Protein AF-A0A1B6EWD4-F1 (afdb_monomer)

Foldseek 3Di:
DLVLLLQLQLVLQLVLVLVCLCVCVLHPNDRDPLLSNLLSLLSSLLQVLPSPQADSVLSSVLSNVSNVQLSVVLVVCVVVVHDDPRSCCSSNVSSNVSSVVSCQCGGCCHPVNVPDPVVVVVVD

InterPro domains:
  IPR024041 Ammonium transporter AmtB-like domain [PF00909] (3-112)
  IPR029020 Ammonium/urea transporter [G3DSA:1.10.3430.10] (1-124)

Sequence (124 aa):
RSITNSIMAGSGAAVVVLTLSKMGLLGPSTWAFSTTLNATLAGIVSVCAGVDVFSTLGAIISGACACLVYLLFRFLVIYAKVDDPLDAVAVHLGGGLWGLISYPLFARGGIVYGVNGQSIGQLW

Structure (mmCIF, N/CA/C/O backbone):
data_AF-A0A1B6EWD4-F1
#
_entry.id   AF-A0A1B6EWD4-F1
#
loop_
_atom_site.group_PDB
_atom_site.id
_atom_site.type_symbol
_atom_site.label_atom_id
_atom_site.label_alt_id
_atom_site.label_comp_id
_atom_site.label_asym_id
_atom_site.label_entity_id
_atom_site.label_seq_id
_atom_site.pdbx_PDB_ins_code
_atom_site.Cartn_x
_atom_site.Cartn_y
_atom_site.Cartn_z
_atom_site.occupancy
_atom_site.B_iso_or_equiv
_atom_site.auth_seq_id
_atom_site.auth_comp_id
_atom_site.auth_asym_id
_atom_site.auth_atom_id
_atom_site.pdbx_PDB_model_num
ATOM 1 N N . ARG A 1 1 ? 17.752 -2.508 -6.440 1.00 76.69 1 ARG A N 1
ATOM 2 C CA . ARG A 1 1 ? 16.661 -1.729 -7.082 1.00 76.69 1 ARG A CA 1
ATOM 3 C C . ARG A 1 1 ? 15.304 -2.133 -6.533 1.00 76.69 1 ARG A C 1
ATOM 5 O O . ARG A 1 1 ? 14.620 -1.262 -6.020 1.00 76.69 1 ARG A O 1
ATOM 12 N N . SER A 1 2 ? 14.979 -3.425 -6.516 1.00 88.00 2 SER A N 1
ATOM 13 C CA . SER A 1 2 ? 13.709 -3.923 -5.975 1.00 88.00 2 SER A CA 1
ATOM 14 C C . SER A 1 2 ? 13.445 -3.496 -4.523 1.00 88.00 2 SER A C 1
ATOM 16 O O . SER A 1 2 ? 12.394 -2.942 -4.237 1.00 88.00 2 SER A O 1
ATOM 18 N N . ILE A 1 3 ? 14.443 -3.621 -3.635 1.00 93.38 3 ILE A N 1
ATOM 19 C CA . ILE A 1 3 ? 14.331 -3.184 -2.228 1.00 93.38 3 ILE A CA 1
ATOM 20 C C . ILE A 1 3 ? 13.979 -1.690 -2.126 1.00 93.38 3 ILE A C 1
ATOM 22 O O . ILE A 1 3 ? 13.070 -1.309 -1.396 1.00 93.38 3 ILE A O 1
ATOM 26 N N . THR A 1 4 ? 14.670 -0.838 -2.890 1.00 92.44 4 THR A N 1
ATOM 27 C CA . THR A 1 4 ? 14.414 0.608 -2.909 1.00 92.44 4 THR A CA 1
ATOM 28 C C . THR A 1 4 ? 12.993 0.907 -3.378 1.00 92.44 4 THR A C 1
ATOM 30 O O . THR A 1 4 ? 12.303 1.685 -2.735 1.00 92.44 4 THR A O 1
ATOM 33 N N . ASN A 1 5 ? 12.524 0.256 -4.445 1.00 93.81 5 ASN A N 1
ATOM 34 C CA . ASN A 1 5 ? 11.168 0.454 -4.958 1.00 93.81 5 ASN A CA 1
ATOM 35 C C . ASN A 1 5 ? 10.095 0.047 -3.935 1.00 93.81 5 ASN A C 1
ATOM 37 O O . ASN A 1 5 ? 9.145 0.799 -3.738 1.00 93.81 5 ASN A O 1
ATOM 41 N N . SER A 1 6 ? 10.270 -1.075 -3.229 1.00 95.44 6 SER A N 1
ATOM 42 C CA . SER A 1 6 ? 9.354 -1.491 -2.156 1.00 95.44 6 SER A CA 1
ATOM 43 C C . SER A 1 6 ? 9.286 -0.469 -1.021 1.00 95.44 6 SER A C 1
ATOM 45 O O . SER A 1 6 ? 8.195 -0.092 -0.596 1.00 95.44 6 SER A O 1
ATOM 47 N N . ILE A 1 7 ? 10.442 0.020 -0.558 1.00 96.31 7 ILE A N 1
ATOM 48 C CA . ILE A 1 7 ? 10.509 1.016 0.521 1.00 96.31 7 ILE A CA 1
ATOM 49 C C . ILE A 1 7 ? 9.854 2.330 0.082 1.00 96.31 7 ILE A C 1
ATOM 51 O O . ILE A 1 7 ? 9.068 2.913 0.831 1.00 96.31 7 ILE A O 1
ATOM 55 N N . MET A 1 8 ? 10.136 2.789 -1.139 1.00 95.81 8 MET A N 1
ATOM 56 C CA . MET A 1 8 ? 9.571 4.029 -1.671 1.00 95.81 8 MET A CA 1
ATOM 57 C C . MET A 1 8 ? 8.052 3.933 -1.875 1.00 95.81 8 MET A C 1
ATOM 59 O O . MET A 1 8 ? 7.342 4.893 -1.577 1.00 95.81 8 MET A O 1
ATOM 63 N N . ALA A 1 9 ? 7.537 2.778 -2.307 1.00 95.88 9 ALA A N 1
ATOM 64 C CA . ALA A 1 9 ? 6.100 2.540 -2.442 1.00 95.88 9 ALA A CA 1
ATOM 65 C C . ALA A 1 9 ? 5.378 2.556 -1.087 1.00 95.88 9 ALA A C 1
ATOM 67 O O . ALA A 1 9 ? 4.381 3.264 -0.927 1.00 95.88 9 ALA A O 1
ATOM 68 N N . GLY A 1 10 ? 5.912 1.839 -0.092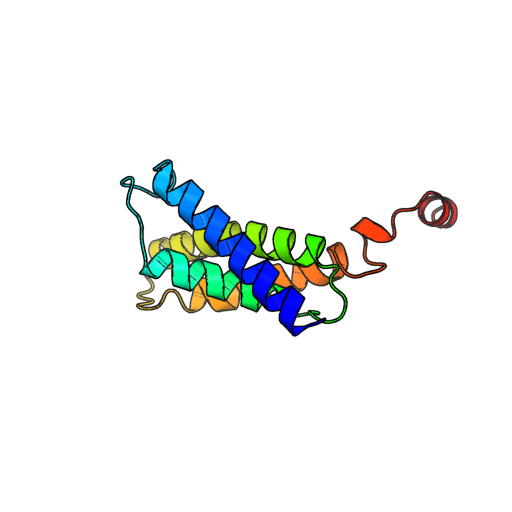 1.00 96.44 10 GLY A N 1
ATOM 69 C CA . GLY A 1 10 ? 5.376 1.869 1.271 1.00 96.44 10 GLY A CA 1
ATOM 70 C C . GLY A 1 10 ? 5.397 3.281 1.864 1.00 96.44 10 GLY A C 1
ATOM 71 O O . GLY A 1 10 ? 4.401 3.734 2.422 1.00 96.44 10 GLY A O 1
ATOM 72 N N . SER A 1 11 ? 6.493 4.019 1.663 1.00 96.38 11 SER A N 1
ATOM 73 C CA . SER A 1 11 ? 6.623 5.403 2.143 1.00 96.38 11 SER A CA 1
ATOM 74 C C . SER A 1 11 ? 5.614 6.345 1.477 1.00 96.38 11 SER A C 1
ATOM 76 O O . SER A 1 11 ? 5.018 7.181 2.154 1.00 96.38 11 SER A O 1
ATOM 78 N N . GLY A 1 12 ? 5.371 6.190 0.169 1.00 95.75 12 GLY A N 1
ATOM 79 C CA . GLY A 1 12 ? 4.350 6.952 -0.556 1.00 95.75 12 GLY A CA 1
ATOM 80 C C . GLY A 1 12 ? 2.947 6.731 0.012 1.00 95.75 12 GLY A C 1
ATOM 81 O O . GLY A 1 12 ? 2.235 7.696 0.287 1.00 95.75 12 GLY A O 1
ATOM 82 N N . ALA A 1 13 ? 2.576 5.475 0.273 1.00 96.56 13 ALA A N 1
ATOM 83 C CA . ALA A 1 13 ? 1.297 5.142 0.898 1.00 96.56 13 ALA A CA 1
ATOM 84 C C . ALA A 1 13 ? 1.174 5.714 2.324 1.00 96.56 13 ALA A C 1
ATOM 86 O O . ALA A 1 13 ? 0.140 6.284 2.677 1.00 96.56 13 ALA A O 1
ATOM 87 N N . ALA A 1 14 ? 2.244 5.621 3.122 1.00 95.69 14 A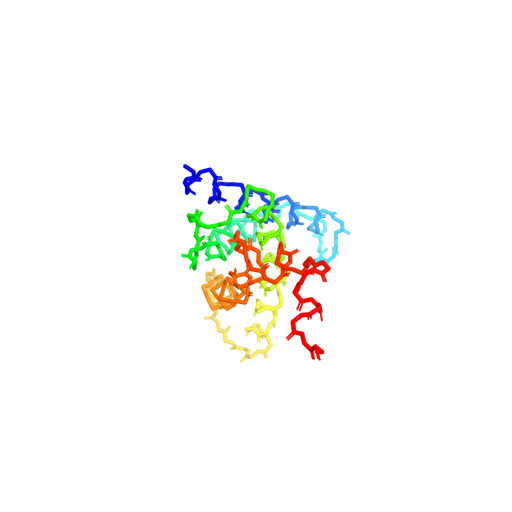LA A N 1
ATOM 88 C CA . ALA A 1 14 ? 2.295 6.149 4.484 1.00 95.69 14 ALA A CA 1
ATOM 89 C C . ALA A 1 14 ? 2.092 7.673 4.529 1.00 95.69 14 ALA A C 1
ATOM 91 O O . ALA A 1 14 ? 1.321 8.179 5.339 1.00 95.69 14 ALA A O 1
ATOM 92 N N . VAL A 1 15 ? 2.740 8.430 3.641 1.00 94.81 15 VAL A N 1
ATOM 93 C CA . VAL A 1 15 ? 2.574 9.893 3.591 1.00 94.81 15 VAL A CA 1
ATOM 94 C C . VAL A 1 15 ? 1.145 10.272 3.193 1.00 94.81 15 VAL A C 1
ATOM 96 O O . VAL A 1 15 ? 0.559 11.187 3.777 1.00 94.81 15 VAL A O 1
ATOM 99 N N . VAL A 1 16 ? 0.546 9.550 2.244 1.00 95.00 16 VAL A N 1
ATOM 100 C CA . VAL A 1 16 ? -0.830 9.812 1.798 1.00 95.00 16 VAL A CA 1
ATOM 101 C C . VAL A 1 16 ? -1.834 9.539 2.914 1.00 95.00 16 VAL A C 1
ATOM 103 O O . VAL A 1 16 ? -2.649 10.402 3.227 1.00 95.00 16 VAL A O 1
ATOM 106 N N . VAL A 1 17 ? -1.764 8.388 3.583 1.00 94.50 17 VAL A N 1
ATOM 107 C CA . VAL A 1 17 ? -2.722 8.079 4.656 1.00 94.50 17 VAL A CA 1
ATOM 108 C C . VAL A 1 17 ? -2.563 9.013 5.856 1.00 94.50 17 VAL A C 1
ATOM 110 O O . VAL A 1 17 ? -3.560 9.407 6.460 1.00 94.50 17 VAL A O 1
ATOM 113 N N . LEU A 1 18 ? -1.332 9.422 6.182 1.00 93.06 18 LEU A N 1
ATOM 114 C CA . LEU A 1 18 ? -1.048 10.355 7.271 1.00 93.06 18 LEU A CA 1
ATOM 115 C C . LEU A 1 18 ? -1.602 11.750 6.976 1.00 93.06 18 LEU A C 1
ATOM 117 O O . LEU A 1 18 ? -2.239 12.353 7.840 1.00 93.06 18 LEU A O 1
ATOM 121 N N . THR A 1 19 ? -1.413 12.249 5.752 1.00 91.75 19 THR A N 1
ATOM 122 C CA . THR A 1 19 ? -1.971 13.544 5.338 1.00 91.75 19 THR A CA 1
ATOM 123 C C . THR A 1 19 ? -3.499 13.500 5.299 1.00 91.75 19 THR A C 1
ATOM 125 O O . THR A 1 19 ? -4.135 14.368 5.894 1.00 91.75 19 THR A O 1
ATOM 128 N N . LEU A 1 20 ? -4.103 12.451 4.728 1.00 90.12 20 LEU A N 1
ATOM 129 C CA . LEU A 1 20 ? -5.562 12.272 4.692 1.00 90.12 20 LEU A CA 1
ATOM 130 C C . LEU A 1 20 ? -6.184 12.152 6.090 1.00 90.12 20 LEU A C 1
ATOM 132 O O . LEU A 1 20 ? -7.214 12.772 6.366 1.00 90.12 20 LEU A O 1
ATOM 136 N N . SER A 1 21 ? -5.547 11.399 6.990 1.00 88.00 21 SER A N 1
ATOM 137 C CA . SER A 1 21 ? -6.009 11.249 8.376 1.00 88.00 21 SER A CA 1
ATOM 138 C C . SER A 1 21 ? -5.892 12.565 9.142 1.00 88.00 21 SER A C 1
ATOM 140 O O . SER A 1 21 ? -6.803 12.941 9.878 1.00 88.00 21 SER A O 1
ATOM 142 N N . LYS A 1 22 ? -4.810 13.326 8.921 1.00 86.25 22 LYS A N 1
ATOM 143 C CA . LYS A 1 22 ? -4.621 14.631 9.563 1.00 86.25 22 LYS A CA 1
ATOM 144 C C . LYS A 1 22 ? -5.610 15.680 9.055 1.00 86.25 22 LYS A C 1
ATOM 146 O O . LYS A 1 22 ? -6.110 16.468 9.857 1.00 86.25 22 LYS A O 1
ATOM 151 N N . MET A 1 23 ? -5.926 15.664 7.762 1.00 85.50 23 MET A N 1
ATOM 152 C CA . MET A 1 23 ? -6.923 16.543 7.139 1.00 85.50 23 MET A CA 1
ATOM 153 C C . MET A 1 23 ? -8.368 16.208 7.540 1.00 85.50 23 MET A C 1
ATOM 155 O O . MET A 1 23 ? -9.274 16.962 7.203 1.00 85.50 23 MET A O 1
ATOM 159 N N . GLY A 1 24 ? -8.598 15.108 8.266 1.00 78.56 24 GLY A N 1
ATOM 160 C CA . GLY A 1 24 ? -9.931 14.711 8.727 1.00 78.56 24 GLY A CA 1
ATOM 161 C C . GLY A 1 24 ? -10.809 14.096 7.635 1.00 78.56 24 GLY A C 1
ATOM 162 O O . GLY A 1 24 ? -12.012 13.950 7.822 1.00 78.56 24 GLY A O 1
ATOM 163 N N . LEU A 1 25 ? -10.227 13.703 6.495 1.00 76.69 25 LEU A N 1
ATOM 164 C CA . LEU A 1 25 ? -10.981 13.125 5.375 1.00 76.69 25 LEU A CA 1
ATOM 165 C C . LEU A 1 25 ? -11.490 11.702 5.670 1.00 76.69 25 LEU A C 1
ATOM 167 O O . LEU A 1 25 ? -12.397 11.214 5.007 1.00 76.69 25 LEU A O 1
ATOM 171 N N . LEU A 1 26 ? -10.892 11.039 6.663 1.00 72.00 26 LEU A N 1
ATOM 172 C CA . LEU A 1 26 ? -11.191 9.662 7.071 1.00 72.00 26 LEU A CA 1
ATOM 173 C C . LEU A 1 26 ? -11.913 9.578 8.426 1.00 72.00 26 LEU A C 1
ATOM 175 O O . LEU A 1 26 ? -12.069 8.484 8.967 1.00 72.00 26 LEU A O 1
ATOM 179 N N . GLY A 1 27 ? -12.336 10.720 8.979 1.00 75.25 27 GLY A N 1
ATOM 180 C CA . GLY A 1 27 ? -12.973 10.828 10.292 1.00 75.25 27 GLY A CA 1
ATOM 181 C C . GLY A 1 27 ? -12.256 11.832 11.206 1.00 75.25 27 GLY A C 1
ATOM 182 O O . GLY A 1 27 ? -11.774 12.857 10.720 1.00 75.25 27 GLY A O 1
ATOM 183 N N . PRO A 1 28 ? -12.186 11.596 12.531 1.00 71.25 28 PRO A N 1
ATOM 184 C CA . PRO A 1 28 ? -11.552 12.535 13.451 1.00 71.25 28 PRO A CA 1
ATOM 185 C C . PRO A 1 28 ? -10.065 12.709 13.114 1.00 71.25 28 PRO A C 1
ATOM 187 O O . PRO A 1 28 ? -9.361 11.725 12.878 1.00 71.25 28 PRO A O 1
ATOM 190 N N . SER A 1 29 ? -9.592 13.964 13.127 1.00 78.69 29 SER A N 1
ATOM 191 C CA . SER A 1 29 ? -8.196 14.333 12.842 1.00 78.69 29 SER A CA 1
ATOM 192 C C . SER A 1 29 ? -7.262 13.715 13.882 1.00 78.69 29 SER A C 1
ATOM 194 O O . SER A 1 29 ? -6.978 14.289 14.934 1.00 78.69 29 SER A O 1
ATOM 196 N N . THR A 1 30 ? -6.816 12.497 13.597 1.00 81.69 30 THR A N 1
ATOM 197 C CA . THR A 1 30 ? -6.018 11.662 14.489 1.00 81.69 30 THR A CA 1
ATOM 198 C C . THR A 1 30 ? -4.883 11.022 13.706 1.00 81.69 30 THR A C 1
ATOM 200 O O . THR A 1 30 ? -4.976 10.772 12.503 1.00 81.69 30 THR A O 1
ATOM 203 N N . TRP A 1 31 ? -3.780 10.762 14.397 1.00 83.38 31 TRP A N 1
ATOM 204 C CA . TRP A 1 31 ? -2.660 10.014 13.844 1.00 83.38 31 TRP A CA 1
ATOM 205 C C . TRP A 1 31 ? -2.928 8.519 14.040 1.00 83.38 31 TRP A C 1
ATOM 207 O O . TRP A 1 31 ? -2.511 7.922 15.031 1.00 83.38 31 TRP A O 1
ATOM 217 N N . ALA A 1 32 ? -3.693 7.923 13.123 1.00 82.38 32 ALA A N 1
ATOM 218 C CA . ALA A 1 32 ? -4.102 6.525 13.211 1.00 82.38 32 ALA A CA 1
ATOM 219 C C . ALA A 1 32 ? -2.933 5.582 12.876 1.00 82.38 32 ALA A C 1
ATOM 221 O O . ALA A 1 32 ? -2.666 5.279 11.710 1.00 82.38 32 ALA A O 1
ATOM 222 N N . PHE A 1 33 ? -2.241 5.100 13.912 1.00 89.56 33 PHE A N 1
ATOM 223 C CA . PHE A 1 33 ? -1.088 4.204 13.778 1.00 89.56 33 PHE A CA 1
ATOM 224 C C . PHE A 1 33 ? -1.413 2.927 12.987 1.00 89.56 33 PHE A C 1
ATOM 226 O O . PHE A 1 33 ? -0.743 2.622 12.004 1.00 89.56 33 PHE A O 1
ATOM 233 N N . SER A 1 34 ? -2.482 2.219 13.365 1.00 90.81 34 SER A N 1
ATOM 234 C CA . SER A 1 34 ? -2.873 0.953 12.728 1.00 90.81 34 SER A CA 1
ATOM 235 C C . SER A 1 34 ? -3.245 1.134 11.250 1.00 90.81 34 SER A C 1
ATOM 237 O O . SER A 1 34 ? -2.708 0.440 10.390 1.00 90.81 34 SER A O 1
ATOM 239 N N . THR A 1 35 ? -4.060 2.141 10.920 1.00 91.62 35 THR A N 1
ATOM 240 C CA . THR A 1 35 ? -4.413 2.444 9.523 1.00 91.62 35 THR A CA 1
ATOM 241 C C . THR A 1 35 ? -3.188 2.852 8.703 1.00 91.62 35 THR A C 1
ATOM 243 O O . THR A 1 35 ? -3.103 2.509 7.526 1.00 91.62 35 THR A O 1
ATOM 246 N N . THR A 1 36 ? -2.219 3.535 9.321 1.00 94.12 36 THR A N 1
ATOM 247 C CA . THR A 1 36 ? -0.968 3.912 8.652 1.00 94.12 36 THR A CA 1
ATOM 248 C C . THR A 1 36 ? -0.115 2.696 8.315 1.00 94.12 36 THR A C 1
ATOM 250 O O . THR A 1 36 ? 0.379 2.586 7.192 1.00 94.12 36 THR A O 1
ATOM 253 N N . LEU A 1 37 ? 0.027 1.755 9.252 1.00 95.12 37 LEU A N 1
ATOM 254 C CA . LEU A 1 37 ? 0.727 0.495 9.006 1.00 95.12 37 LEU A CA 1
ATOM 255 C C . LEU A 1 37 ? 0.054 -0.314 7.893 1.00 95.12 37 LEU A C 1
ATOM 257 O O . LEU A 1 37 ? 0.733 -0.740 6.960 1.00 95.12 37 LEU A O 1
ATOM 261 N N . ASN A 1 38 ? -1.271 -0.453 7.937 1.00 95.75 38 ASN A N 1
ATOM 262 C CA . ASN A 1 38 ? -2.025 -1.207 6.935 1.00 95.75 38 ASN A CA 1
ATOM 263 C C . ASN A 1 38 ? -1.921 -0.579 5.537 1.00 95.75 38 ASN A C 1
ATOM 265 O O . ASN A 1 38 ? -1.656 -1.280 4.562 1.00 95.75 38 ASN A O 1
ATOM 269 N N . ALA A 1 39 ? -2.020 0.748 5.426 1.00 95.75 39 ALA A N 1
ATOM 270 C CA . ALA A 1 39 ? -1.810 1.441 4.155 1.00 95.75 39 ALA A CA 1
ATOM 271 C C . ALA A 1 39 ? -0.365 1.299 3.643 1.00 95.75 39 ALA A C 1
ATOM 273 O O . ALA A 1 39 ? -0.154 1.092 2.449 1.00 95.75 39 ALA A O 1
ATOM 274 N N . THR A 1 40 ? 0.632 1.353 4.533 1.00 97.00 40 THR A N 1
ATOM 275 C CA . THR A 1 40 ? 2.045 1.125 4.178 1.00 97.00 40 THR A CA 1
ATOM 276 C C . THR A 1 40 ? 2.239 -0.279 3.604 1.00 97.00 40 THR A C 1
ATOM 278 O O . THR A 1 40 ? 2.870 -0.438 2.558 1.00 97.00 40 THR A O 1
ATOM 281 N N . LEU A 1 41 ? 1.647 -1.294 4.243 1.00 96.56 41 LEU A N 1
ATOM 282 C CA . LEU A 1 41 ? 1.652 -2.672 3.753 1.00 96.56 41 LEU A CA 1
ATOM 283 C C . LEU A 1 41 ? 0.955 -2.782 2.393 1.00 96.56 41 LEU A C 1
ATOM 285 O O . LEU A 1 41 ? 1.514 -3.391 1.485 1.00 96.56 41 LEU A O 1
ATOM 289 N N . ALA A 1 42 ? -0.203 -2.143 2.208 1.00 96.88 42 ALA A N 1
ATOM 290 C CA . ALA A 1 42 ? -0.917 -2.144 0.930 1.00 96.88 42 ALA A CA 1
ATOM 291 C C . ALA A 1 42 ? -0.076 -1.508 -0.193 1.00 96.88 42 ALA A C 1
ATOM 293 O O . ALA A 1 42 ? -0.037 -2.019 -1.314 1.00 96.88 42 ALA A O 1
ATOM 294 N N . GLY A 1 43 ? 0.663 -0.438 0.121 1.00 96.06 43 GLY A N 1
ATOM 295 C CA . GLY A 1 43 ? 1.625 0.189 -0.784 1.00 96.06 43 GLY A CA 1
ATOM 296 C C . GLY A 1 43 ? 2.739 -0.764 -1.216 1.00 96.06 43 GLY A C 1
ATOM 297 O O . GLY A 1 43 ? 3.027 -0.862 -2.410 1.00 96.06 43 GLY A O 1
ATOM 298 N N . ILE A 1 44 ? 3.317 -1.517 -0.276 1.00 96.44 44 ILE A N 1
ATOM 299 C CA . ILE A 1 44 ? 4.338 -2.535 -0.573 1.00 96.44 44 ILE A CA 1
ATOM 300 C C . ILE A 1 44 ? 3.746 -3.664 -1.428 1.00 96.44 44 ILE A C 1
ATOM 302 O O . ILE A 1 44 ? 4.346 -4.037 -2.434 1.00 96.44 44 ILE A O 1
ATOM 306 N N . VAL A 1 45 ? 2.556 -4.163 -1.079 1.00 96.62 45 VAL A N 1
ATOM 307 C CA . VAL A 1 45 ? 1.861 -5.222 -1.833 1.00 96.62 45 VAL A CA 1
ATOM 308 C C . VAL A 1 45 ? 1.596 -4.789 -3.277 1.00 96.62 45 VAL A C 1
ATOM 310 O O . VAL A 1 45 ? 1.770 -5.589 -4.194 1.00 96.62 45 VAL A O 1
ATOM 313 N N . SER A 1 46 ? 1.261 -3.516 -3.507 1.00 95.44 46 SER A N 1
ATOM 314 C CA . SER A 1 46 ? 0.974 -3.012 -4.855 1.00 95.44 46 SER A CA 1
ATOM 315 C C . SER A 1 46 ? 2.150 -3.090 -5.829 1.00 95.44 46 SER A C 1
ATOM 317 O O . SER A 1 46 ? 1.945 -3.186 -7.031 1.00 95.44 46 SER A O 1
ATOM 319 N N . VAL A 1 47 ? 3.395 -3.073 -5.352 1.00 94.69 47 VAL A N 1
ATOM 320 C CA . VAL A 1 47 ? 4.562 -3.159 -6.245 1.00 94.69 47 VAL A CA 1
ATOM 321 C C . VAL A 1 47 ? 5.082 -4.584 -6.412 1.00 94.69 47 VAL A C 1
ATOM 323 O O . VAL A 1 47 ? 5.936 -4.816 -7.264 1.00 94.69 47 VAL A O 1
ATOM 326 N N . CYS A 1 48 ? 4.551 -5.560 -5.667 1.00 93.75 48 CYS A N 1
ATOM 327 C CA . CYS A 1 48 ? 4.993 -6.956 -5.729 1.00 93.75 48 CYS A CA 1
ATOM 328 C C . CYS A 1 48 ? 4.797 -7.603 -7.109 1.00 93.75 48 CYS A C 1
ATOM 330 O O . CYS A 1 48 ? 5.539 -8.521 -7.444 1.00 93.75 48 CYS A O 1
ATOM 332 N N . ALA A 1 49 ? 3.856 -7.113 -7.923 1.00 87.81 49 ALA A N 1
ATOM 333 C CA . ALA A 1 49 ? 3.602 -7.633 -9.268 1.00 87.81 49 ALA A CA 1
ATOM 334 C C . ALA A 1 49 ? 4.767 -7.409 -10.255 1.00 87.81 49 ALA A C 1
ATOM 336 O O . ALA A 1 49 ? 4.848 -8.102 -11.265 1.00 87.81 49 ALA A O 1
ATOM 337 N N . GLY A 1 50 ? 5.676 -6.467 -9.980 1.00 84.94 50 GLY A N 1
ATOM 338 C CA . GLY A 1 50 ? 6.797 -6.196 -10.885 1.00 84.94 50 GLY A CA 1
ATOM 339 C C . GLY A 1 50 ? 7.816 -5.209 -10.350 1.00 84.94 50 GLY A C 1
ATOM 340 O O . GLY A 1 50 ? 8.223 -4.281 -11.049 1.00 84.94 50 GLY A O 1
ATOM 341 N N . VAL A 1 51 ? 8.197 -5.386 -9.087 1.00 88.94 51 VAL A N 1
ATOM 342 C CA . VAL A 1 51 ? 9.066 -4.485 -8.315 1.00 88.94 51 VAL A CA 1
ATOM 343 C C . VAL A 1 51 ? 10.408 -4.179 -9.001 1.00 88.94 51 VAL A C 1
ATOM 345 O O . VAL A 1 51 ? 11.003 -3.123 -8.775 1.00 88.94 51 VAL A O 1
ATOM 348 N N . ASP A 1 52 ? 10.893 -5.090 -9.839 1.00 88.50 52 ASP A N 1
ATOM 349 C CA . ASP A 1 52 ? 12.119 -4.986 -10.625 1.00 88.50 52 ASP A CA 1
ATOM 350 C C . ASP A 1 52 ? 11.970 -4.087 -11.865 1.00 88.50 52 ASP A C 1
ATOM 352 O O . ASP A 1 52 ? 12.950 -3.474 -12.299 1.00 88.50 52 ASP A O 1
ATOM 356 N N . VAL A 1 53 ? 10.746 -3.956 -12.387 1.00 86.00 53 VAL A N 1
ATOM 357 C CA . VAL A 1 53 ? 10.427 -3.226 -13.623 1.00 86.00 53 VAL A CA 1
ATOM 358 C C . VAL A 1 53 ? 9.947 -1.794 -13.352 1.00 86.00 53 VAL A C 1
ATOM 360 O O . VAL A 1 53 ? 10.078 -0.927 -14.220 1.00 86.00 53 VAL A O 1
ATOM 363 N N . PHE A 1 54 ? 9.424 -1.506 -12.154 1.00 85.00 54 PHE A N 1
ATOM 364 C CA . PHE A 1 54 ? 9.007 -0.150 -11.777 1.00 85.00 54 PHE A CA 1
ATOM 365 C C . PHE A 1 54 ? 10.186 0.837 -11.737 1.00 85.00 54 PHE A C 1
ATOM 367 O O . PHE A 1 54 ? 11.276 0.545 -11.233 1.00 85.00 54 PHE A O 1
ATOM 374 N N . SER A 1 55 ? 9.941 2.065 -12.203 1.00 88.38 55 SER A N 1
ATOM 375 C CA . SER A 1 55 ? 10.807 3.207 -11.894 1.00 88.38 55 SER A CA 1
ATOM 376 C C . SER A 1 55 ? 10.619 3.634 -10.430 1.00 88.38 55 SER A C 1
ATOM 378 O O . SER A 1 55 ? 9.550 3.424 -9.857 1.00 88.38 55 SER A O 1
ATOM 380 N N . THR A 1 56 ? 11.619 4.272 -9.812 1.00 89.62 56 THR A N 1
ATOM 381 C CA . THR A 1 56 ? 11.518 4.713 -8.406 1.00 89.62 56 THR A CA 1
ATOM 382 C C . THR A 1 56 ? 10.326 5.648 -8.178 1.00 89.62 56 THR A C 1
ATOM 384 O O . THR A 1 56 ? 9.618 5.509 -7.187 1.00 89.62 56 THR A O 1
ATOM 387 N N . LEU A 1 57 ? 10.066 6.570 -9.114 1.00 89.38 57 LEU A N 1
ATOM 388 C CA . LEU A 1 57 ? 8.902 7.460 -9.050 1.00 89.38 57 LEU A CA 1
ATOM 389 C C . LEU A 1 57 ? 7.589 6.707 -9.300 1.00 89.38 57 LEU A C 1
ATOM 391 O O . LEU A 1 57 ? 6.614 6.943 -8.594 1.00 89.38 57 LEU A O 1
ATOM 395 N N . GLY A 1 58 ? 7.573 5.765 -10.248 1.00 88.44 58 GLY A N 1
ATOM 396 C CA . GLY A 1 58 ? 6.411 4.911 -10.504 1.00 88.44 58 GLY A CA 1
ATOM 397 C C . GLY A 1 58 ? 6.028 4.069 -9.286 1.00 88.44 58 GLY A C 1
ATOM 398 O O . GLY A 1 58 ? 4.846 3.930 -8.989 1.00 88.44 58 GLY A O 1
ATOM 399 N N . ALA A 1 59 ? 7.013 3.585 -8.525 1.00 92.56 59 ALA A N 1
ATOM 400 C CA . ALA A 1 59 ? 6.781 2.858 -7.280 1.00 92.56 59 ALA A CA 1
ATOM 401 C C . ALA A 1 59 ? 6.120 3.740 -6.202 1.00 92.56 59 ALA A C 1
ATOM 403 O O . ALA A 1 59 ? 5.158 3.306 -5.570 1.00 92.56 59 ALA A O 1
ATOM 404 N N . ILE A 1 60 ? 6.573 4.991 -6.031 1.00 94.69 60 ILE A N 1
ATOM 405 C CA . ILE A 1 60 ? 5.959 5.953 -5.091 1.00 94.69 60 ILE A CA 1
ATOM 406 C C . ILE A 1 60 ? 4.505 6.227 -5.476 1.00 94.69 60 ILE A C 1
ATOM 408 O O . ILE A 1 60 ? 3.623 6.170 -4.622 1.00 94.69 60 ILE A O 1
ATOM 412 N N . ILE A 1 61 ? 4.255 6.514 -6.758 1.00 92.81 61 ILE A N 1
ATOM 413 C CA . ILE A 1 61 ? 2.915 6.835 -7.264 1.00 92.81 61 ILE A CA 1
ATOM 414 C C . ILE A 1 61 ? 1.992 5.621 -7.133 1.00 92.81 61 ILE A C 1
ATOM 416 O O . ILE A 1 61 ? 0.872 5.758 -6.647 1.00 92.81 61 ILE A O 1
ATOM 420 N N . SER A 1 62 ? 2.470 4.422 -7.484 1.00 94.12 62 SER A N 1
ATOM 421 C CA . SER A 1 62 ? 1.707 3.184 -7.300 1.00 94.12 62 SER A CA 1
ATOM 422 C C . SER A 1 62 ? 1.322 2.986 -5.835 1.00 94.12 62 SER A C 1
ATOM 424 O O . SER A 1 62 ? 0.155 2.724 -5.561 1.00 94.12 62 SER A O 1
ATOM 426 N N . GLY A 1 63 ?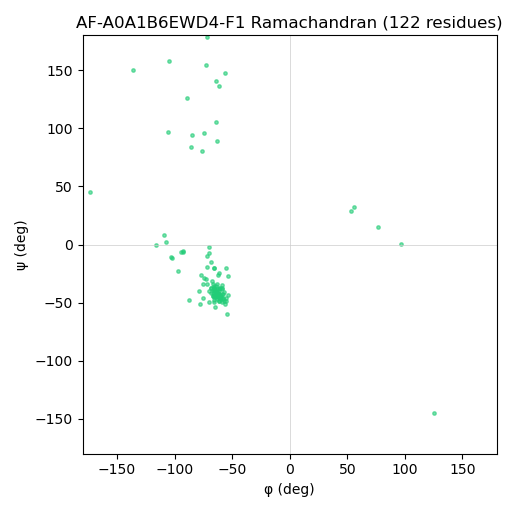 2.259 3.177 -4.899 1.00 95.06 63 GLY A N 1
ATOM 427 C CA . GLY A 1 63 ? 1.988 3.086 -3.464 1.00 95.06 63 GLY A CA 1
ATOM 428 C C . GLY A 1 63 ? 0.995 4.143 -2.964 1.00 95.06 63 GLY A C 1
ATOM 429 O O . GLY A 1 63 ? 0.068 3.824 -2.222 1.00 95.06 63 GLY A O 1
ATOM 430 N N . ALA A 1 64 ? 1.122 5.389 -3.425 1.00 95.81 64 ALA A N 1
ATOM 431 C CA . ALA A 1 64 ? 0.178 6.464 -3.118 1.00 95.81 64 ALA A CA 1
ATOM 432 C C . ALA A 1 64 ? -1.251 6.132 -3.590 1.00 95.81 64 ALA A C 1
ATOM 434 O O . ALA A 1 64 ? -2.208 6.290 -2.832 1.00 95.81 64 ALA A O 1
ATOM 435 N N . CYS A 1 65 ? -1.404 5.610 -4.809 1.00 95.12 65 CYS A N 1
ATOM 436 C CA . CYS A 1 65 ? -2.697 5.161 -5.324 1.00 95.12 65 CYS A CA 1
ATOM 437 C C . CYS A 1 65 ? -3.217 3.914 -4.589 1.00 95.12 65 CYS A C 1
ATOM 439 O O . CYS A 1 65 ? -4.410 3.833 -4.299 1.00 95.12 65 CYS A O 1
ATOM 441 N N . ALA A 1 66 ? -2.335 2.981 -4.218 1.00 95.94 66 ALA A N 1
ATOM 442 C CA . ALA A 1 66 ? -2.696 1.792 -3.448 1.00 95.94 66 ALA A CA 1
ATOM 443 C C . ALA A 1 66 ? -3.326 2.150 -2.098 1.00 95.94 66 ALA A C 1
ATOM 445 O O . ALA A 1 66 ? -4.254 1.475 -1.664 1.00 95.94 66 ALA A O 1
ATOM 446 N N . CYS A 1 67 ? -2.882 3.240 -1.459 1.00 95.81 67 CYS A N 1
ATOM 447 C CA . CYS A 1 67 ? -3.516 3.757 -0.247 1.00 95.81 67 CYS A CA 1
ATOM 448 C C . CYS A 1 67 ? -4.999 4.093 -0.470 1.00 95.81 67 CYS A C 1
ATOM 450 O O . CYS A 1 67 ? -5.834 3.778 0.375 1.00 95.81 67 CYS A O 1
ATOM 452 N N . LEU A 1 68 ? -5.346 4.723 -1.596 1.00 94.94 68 LEU A N 1
ATOM 453 C CA . LEU A 1 68 ? -6.735 5.075 -1.910 1.00 94.94 68 LEU A CA 1
ATOM 454 C C . LEU A 1 68 ? -7.583 3.822 -2.147 1.00 94.94 68 LEU A C 1
ATOM 456 O O . LEU A 1 68 ? -8.701 3.727 -1.643 1.00 94.94 68 LEU A O 1
ATOM 460 N N . VAL A 1 69 ? -7.026 2.840 -2.861 1.00 95.75 69 VAL A N 1
ATOM 461 C CA . VAL A 1 69 ? -7.687 1.549 -3.099 1.00 95.75 69 VAL A CA 1
ATOM 462 C C . VAL A 1 69 ? -7.883 0.787 -1.787 1.00 95.75 69 VAL A C 1
ATOM 464 O O . VAL A 1 69 ? -8.973 0.285 -1.533 1.00 95.75 69 VAL A O 1
ATOM 467 N N . TYR A 1 70 ? -6.877 0.758 -0.912 1.00 96.25 70 TYR A N 1
ATOM 468 C CA . TYR A 1 70 ? -6.983 0.181 0.429 1.00 96.25 70 TYR A CA 1
ATOM 469 C C . TYR A 1 70 ? -8.133 0.809 1.229 1.00 96.25 70 TYR A C 1
ATOM 471 O O . TYR A 1 70 ? -8.963 0.086 1.776 1.00 96.25 70 TYR A O 1
ATOM 479 N N . LEU A 1 71 ? -8.230 2.143 1.258 1.00 94.12 71 LEU A N 1
ATOM 480 C CA . LEU A 1 71 ? -9.305 2.839 1.972 1.00 94.12 71 LEU A CA 1
ATOM 481 C C . LEU A 1 71 ? -10.681 2.482 1.398 1.00 94.12 71 LEU A C 1
ATOM 483 O O . LEU A 1 71 ? -11.600 2.195 2.162 1.00 94.12 71 LEU A O 1
ATOM 487 N N . LEU A 1 72 ? -10.810 2.430 0.068 1.00 94.62 72 LEU A N 1
ATOM 488 C CA . LEU A 1 72 ? -12.041 2.011 -0.604 1.00 94.62 72 LEU A CA 1
ATOM 489 C C . LEU A 1 72 ? -12.456 0.588 -0.201 1.00 94.62 72 LEU A C 1
ATOM 491 O O . LEU A 1 72 ? -13.603 0.371 0.187 1.00 94.62 72 LEU A O 1
ATOM 495 N N . PHE A 1 73 ? -11.530 -0.373 -0.256 1.00 94.44 73 PHE A N 1
ATOM 496 C CA . PHE A 1 73 ? -11.814 -1.760 0.115 1.00 94.44 73 PHE A CA 1
ATOM 497 C C . PHE A 1 73 ? -12.127 -1.911 1.601 1.00 94.44 73 PHE A C 1
ATOM 499 O O . PHE A 1 73 ? -13.032 -2.662 1.949 1.00 94.44 73 PHE A O 1
ATOM 506 N N . ARG A 1 74 ? -11.449 -1.168 2.478 1.00 93.38 74 ARG A N 1
ATOM 507 C CA . ARG A 1 74 ? -11.765 -1.142 3.909 1.00 93.38 74 ARG A CA 1
ATOM 508 C C . ARG A 1 74 ? -13.216 -0.724 4.148 1.00 93.38 74 ARG A C 1
ATOM 510 O O . ARG A 1 74 ? -13.946 -1.418 4.850 1.00 93.38 74 ARG A O 1
ATOM 517 N N . PHE A 1 75 ? -13.670 0.362 3.519 1.00 91.56 75 PHE A N 1
ATOM 518 C CA . PHE A 1 75 ? -15.073 0.780 3.616 1.00 91.56 75 PHE A CA 1
ATOM 519 C C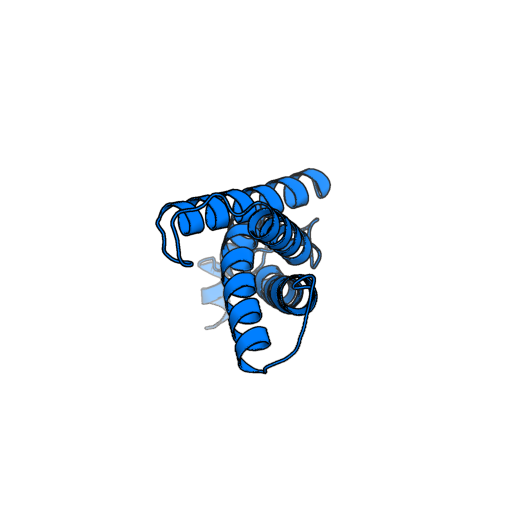 . PHE A 1 75 ? -16.036 -0.246 3.009 1.00 91.56 75 PHE A C 1
ATOM 521 O O . PHE A 1 75 ? -17.116 -0.458 3.557 1.00 91.56 75 PHE A O 1
ATOM 528 N N . LEU A 1 76 ? -15.647 -0.917 1.922 1.00 94.06 76 LEU A N 1
ATOM 529 C CA . LEU A 1 76 ? -16.453 -1.964 1.293 1.00 94.06 76 LEU A CA 1
ATOM 530 C C . LEU A 1 76 ? -16.623 -3.196 2.196 1.00 94.06 76 LEU A C 1
ATOM 532 O O . LEU A 1 76 ? -17.727 -3.722 2.298 1.00 94.06 76 LEU A O 1
ATOM 536 N N . VAL A 1 77 ? -15.561 -3.637 2.873 1.00 94.12 77 VAL A N 1
ATOM 537 C CA . VAL A 1 77 ? -15.587 -4.767 3.820 1.00 94.12 77 VAL A CA 1
ATOM 538 C C . VAL A 1 77 ? -16.488 -4.448 5.014 1.00 94.12 77 VAL A C 1
ATOM 540 O O . VAL A 1 77 ? -17.353 -5.251 5.368 1.00 94.12 77 VAL A O 1
ATOM 543 N N . ILE A 1 78 ? -16.366 -3.233 5.563 1.00 91.62 78 ILE A N 1
ATOM 544 C CA . ILE A 1 78 ? -17.245 -2.742 6.634 1.00 91.62 78 ILE A CA 1
ATOM 545 C C . ILE A 1 78 ? -18.703 -2.701 6.156 1.00 91.62 78 ILE A C 1
ATOM 547 O O . ILE A 1 78 ? -19.605 -3.142 6.868 1.00 91.62 78 ILE A O 1
ATOM 551 N N . TYR A 1 79 ? -18.949 -2.216 4.935 1.00 93.44 79 TYR A N 1
ATOM 552 C CA . TYR A 1 79 ? -20.288 -2.183 4.342 1.00 93.44 79 TYR A CA 1
ATOM 553 C C . TYR A 1 79 ? -20.873 -3.588 4.141 1.00 93.44 79 TYR A C 1
ATOM 555 O O . TYR A 1 79 ? -22.054 -3.815 4.407 1.00 93.44 79 TYR A O 1
ATOM 563 N N . ALA A 1 80 ? -20.039 -4.550 3.745 1.00 94.44 80 ALA A N 1
ATOM 564 C CA . ALA A 1 80 ? -20.404 -5.956 3.621 1.00 94.44 80 ALA A CA 1
ATOM 565 C C . ALA A 1 80 ? -20.633 -6.654 4.977 1.00 94.44 80 ALA A C 1
ATOM 567 O O . ALA A 1 80 ? -21.014 -7.823 4.992 1.00 94.44 80 ALA A O 1
ATOM 568 N N . LYS A 1 81 ? -20.436 -5.951 6.106 1.00 93.31 81 LYS A N 1
ATOM 569 C CA . LYS A 1 81 ? -20.552 -6.477 7.478 1.00 93.31 81 LYS A CA 1
ATOM 570 C C . LYS A 1 81 ? -19.662 -7.699 7.721 1.00 93.31 81 LYS A C 1
ATOM 572 O O . LYS A 1 81 ? -20.020 -8.589 8.491 1.00 93.31 81 LYS A O 1
ATOM 577 N N . VAL A 1 82 ? -18.517 -7.741 7.048 1.00 94.00 82 VAL A N 1
ATOM 578 C CA . VAL A 1 82 ? -17.492 -8.758 7.266 1.00 94.00 82 VAL A CA 1
ATOM 579 C C . VAL A 1 82 ? -16.552 -8.242 8.346 1.00 94.00 82 VAL A C 1
ATOM 581 O O . VAL A 1 82 ? -16.031 -7.133 8.239 1.00 94.00 82 VAL A O 1
ATOM 584 N N . ASP A 1 83 ? -16.357 -9.040 9.390 1.00 91.44 83 ASP A N 1
ATOM 585 C CA . ASP A 1 83 ? -15.449 -8.708 10.484 1.00 91.44 83 ASP A CA 1
ATOM 586 C C . ASP A 1 83 ? -14.022 -9.133 10.113 1.00 91.44 83 ASP A C 1
ATOM 588 O O . ASP A 1 83 ? -13.644 -10.300 10.241 1.00 91.44 83 ASP A O 1
ATOM 592 N N . ASP A 1 84 ? -13.257 -8.189 9.563 1.00 92.50 84 ASP A N 1
ATOM 593 C CA . ASP A 1 84 ? -11.837 -8.351 9.253 1.00 92.50 84 ASP A CA 1
ATOM 594 C C . ASP A 1 84 ? -11.002 -7.564 10.281 1.00 92.50 84 ASP A C 1
ATOM 596 O O . ASP A 1 84 ? -10.815 -6.354 10.125 1.00 92.50 84 ASP A O 1
ATOM 600 N N . PRO A 1 85 ? -10.483 -8.221 11.336 1.00 88.56 85 PRO A N 1
ATOM 601 C CA . PRO A 1 85 ? -9.834 -7.537 12.454 1.00 88.56 85 PRO A CA 1
ATOM 602 C C . PRO A 1 85 ? -8.504 -6.870 12.082 1.00 88.56 85 PRO A C 1
ATOM 604 O O . PRO A 1 85 ? -7.982 -6.071 12.859 1.00 88.56 85 PRO A O 1
ATOM 607 N N . LEU A 1 86 ? -7.925 -7.218 10.928 1.00 89.00 86 LEU A N 1
ATOM 608 C CA . LEU A 1 86 ? -6.608 -6.746 10.496 1.00 89.00 86 LEU A CA 1
ATOM 609 C C . LEU A 1 86 ? -6.664 -5.887 9.225 1.00 89.00 86 LEU A C 1
ATOM 611 O O . LEU A 1 86 ? -5.615 -5.433 8.770 1.00 89.00 86 LEU A O 1
ATOM 615 N N . ASP A 1 87 ? -7.849 -5.667 8.648 1.00 92.81 87 ASP A N 1
ATOM 616 C CA . ASP A 1 87 ? -8.033 -5.148 7.284 1.00 92.81 87 ASP A CA 1
ATOM 617 C C . ASP A 1 87 ? -7.252 -5.967 6.222 1.00 92.81 87 ASP A C 1
ATOM 619 O O . ASP A 1 87 ? -6.834 -5.436 5.186 1.00 92.81 87 ASP A O 1
ATOM 623 N N . ALA A 1 88 ? -7.024 -7.266 6.458 1.00 94.00 88 ALA A N 1
ATOM 624 C CA . ALA A 1 88 ? -6.212 -8.128 5.599 1.00 94.00 88 ALA A CA 1
ATOM 625 C C . ALA A 1 88 ? -6.753 -8.204 4.162 1.00 94.00 88 ALA A C 1
ATOM 627 O O . ALA A 1 88 ? -5.981 -8.172 3.200 1.00 94.00 88 ALA A O 1
ATOM 628 N N . VAL A 1 89 ? -8.079 -8.237 4.002 1.00 93.88 89 VAL A N 1
ATOM 629 C CA . VAL A 1 89 ? -8.756 -8.198 2.700 1.00 93.88 89 VAL A CA 1
ATOM 630 C C . VAL A 1 89 ? -8.423 -6.895 1.980 1.00 93.88 89 VAL A C 1
ATOM 632 O O . VAL A 1 89 ? -8.007 -6.914 0.822 1.00 93.88 89 VAL A O 1
ATOM 635 N N . ALA A 1 90 ? -8.534 -5.753 2.655 1.00 94.50 90 ALA A N 1
ATOM 636 C CA . ALA A 1 90 ? -8.258 -4.462 2.034 1.00 94.50 90 ALA A CA 1
ATOM 637 C C . ALA A 1 90 ? -6.779 -4.305 1.648 1.00 94.50 90 ALA A C 1
ATOM 639 O O . ALA A 1 90 ? -6.469 -3.783 0.575 1.00 94.50 90 ALA A O 1
ATOM 640 N N . VAL A 1 91 ? -5.864 -4.792 2.489 1.00 96.06 91 VAL A N 1
ATOM 641 C CA . VAL A 1 91 ? -4.420 -4.718 2.239 1.00 96.06 91 VAL A CA 1
ATOM 642 C C . VAL A 1 91 ? -4.002 -5.651 1.101 1.00 96.06 91 VAL A C 1
ATOM 644 O O . VAL A 1 91 ? -3.292 -5.224 0.192 1.00 96.06 91 VAL A O 1
ATOM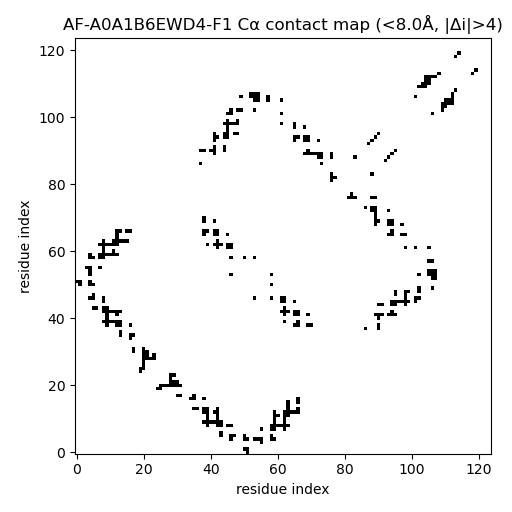 647 N N . HIS A 1 92 ? -4.410 -6.921 1.137 1.00 95.75 92 HIS A N 1
ATOM 648 C CA . HIS A 1 92 ? -3.924 -7.935 0.197 1.00 95.75 92 HIS A CA 1
ATOM 649 C C . HIS A 1 92 ? -4.740 -7.986 -1.092 1.00 95.75 92 HIS A C 1
ATOM 651 O O . HIS A 1 92 ? -4.151 -7.962 -2.171 1.00 95.75 92 HIS A O 1
ATOM 657 N N . LEU A 1 93 ? -6.076 -8.010 -1.013 1.00 93.25 93 LEU A N 1
ATOM 658 C CA . LEU A 1 93 ? -6.915 -8.010 -2.215 1.00 93.25 93 LEU A CA 1
ATOM 659 C C . LEU A 1 93 ? -6.951 -6.624 -2.854 1.00 93.25 93 LEU A C 1
ATOM 661 O O . LEU A 1 93 ? -6.725 -6.518 -4.054 1.00 93.25 93 LEU A O 1
ATOM 665 N N . GLY A 1 94 ? -7.148 -5.559 -2.072 1.00 93.44 94 GLY A N 1
ATOM 666 C CA . GLY A 1 94 ? -7.138 -4.190 -2.600 1.00 93.44 94 GLY A CA 1
ATOM 667 C C . GLY A 1 94 ? -5.762 -3.784 -3.139 1.00 93.44 94 GLY A C 1
ATOM 668 O O . GLY A 1 94 ? -5.632 -3.396 -4.302 1.00 93.44 94 GLY A O 1
ATOM 669 N N . GLY A 1 95 ? -4.715 -3.930 -2.319 1.00 93.88 95 GLY A N 1
ATOM 670 C CA . GLY A 1 95 ? -3.339 -3.625 -2.723 1.00 93.88 95 GLY A CA 1
ATOM 671 C C . GLY A 1 95 ? -2.842 -4.504 -3.875 1.00 93.88 95 GLY A C 1
ATOM 672 O O . GLY A 1 95 ? -2.228 -3.995 -4.812 1.00 93.88 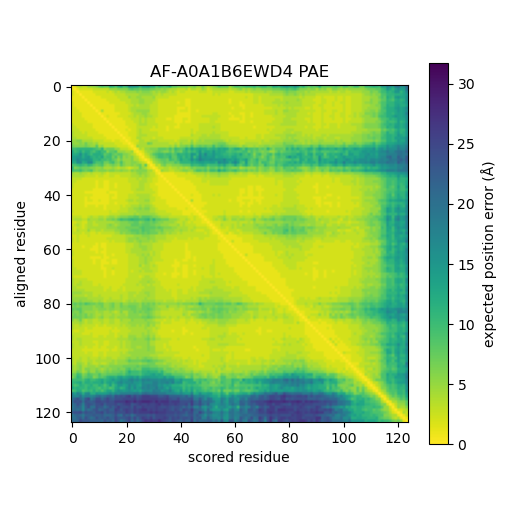95 GLY A O 1
ATOM 673 N N . GLY A 1 96 ? -3.148 -5.805 -3.850 1.00 92.94 96 GLY A N 1
ATOM 674 C CA . GLY A 1 96 ? -2.757 -6.752 -4.897 1.00 92.94 96 GLY A CA 1
ATOM 675 C C . GLY A 1 96 ? -3.478 -6.509 -6.222 1.00 92.94 96 GLY A C 1
ATOM 676 O O . GLY A 1 96 ? -2.838 -6.517 -7.273 1.00 92.94 96 GLY A O 1
ATOM 677 N N . LEU A 1 9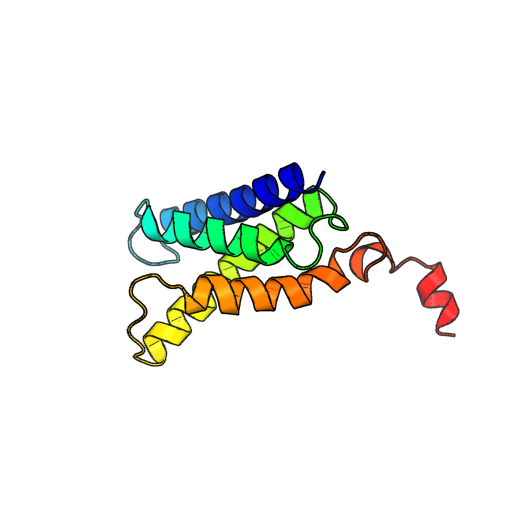7 ? -4.782 -6.213 -6.184 1.00 94.88 97 LEU A N 1
ATOM 678 C CA . LEU A 1 97 ? -5.554 -5.857 -7.376 1.00 94.88 97 LEU A CA 1
ATOM 679 C C . LEU A 1 97 ? -5.009 -4.583 -8.023 1.00 94.88 97 LEU A C 1
ATOM 681 O O . LEU A 1 97 ? -4.791 -4.552 -9.234 1.00 94.88 97 LEU A O 1
ATOM 685 N N . TRP A 1 98 ? -4.739 -3.550 -7.218 1.00 94.94 98 TRP A N 1
ATOM 686 C CA . TRP A 1 98 ? -4.115 -2.336 -7.734 1.00 94.94 98 TRP A CA 1
ATOM 687 C C . TRP A 1 98 ? -2.736 -2.618 -8.323 1.00 94.94 98 TRP A C 1
ATOM 689 O O . TRP A 1 98 ? -2.429 -2.098 -9.388 1.00 94.94 98 TRP A O 1
ATOM 699 N N . GLY A 1 99 ? -1.934 -3.476 -7.691 1.00 92.50 99 GLY A N 1
ATOM 700 C CA . GLY A 1 99 ? -0.621 -3.850 -8.210 1.00 92.50 99 GLY A CA 1
ATOM 701 C C . GLY A 1 99 ? -0.659 -4.547 -9.567 1.00 92.50 99 GLY A C 1
ATOM 702 O O . GLY A 1 99 ? 0.171 -4.274 -10.435 1.00 92.50 99 GLY A O 1
ATOM 703 N N . LEU A 1 100 ? -1.662 -5.398 -9.790 1.00 91.94 100 LEU A N 1
ATOM 704 C CA . LEU A 1 100 ? -1.857 -6.066 -11.075 1.00 91.94 100 LEU A CA 1
ATOM 705 C C . LEU A 1 100 ? -2.234 -5.073 -12.188 1.00 91.94 100 LEU A C 1
ATOM 707 O O . LEU A 1 100 ? -1.821 -5.242 -13.332 1.00 91.94 100 LEU A O 1
ATOM 711 N N . ILE A 1 101 ? -2.979 -4.017 -11.844 1.00 91.00 101 ILE A N 1
ATOM 712 C CA . ILE A 1 101 ? -3.361 -2.934 -12.762 1.00 91.00 101 ILE A CA 1
ATOM 713 C C . ILE A 1 101 ? -2.203 -1.948 -12.972 1.00 91.00 101 ILE A C 1
ATOM 715 O O . ILE A 1 101 ? -1.974 -1.477 -14.086 1.00 91.00 101 ILE A O 1
ATOM 719 N N . SER A 1 102 ? -1.457 -1.621 -11.918 1.00 88.50 102 SER A N 1
ATOM 720 C CA . SER A 1 102 ? -0.397 -0.614 -11.952 1.00 88.50 102 SER A CA 1
ATOM 721 C C . SER A 1 102 ? 0.857 -1.116 -12.668 1.00 88.50 102 SER A C 1
ATOM 723 O O .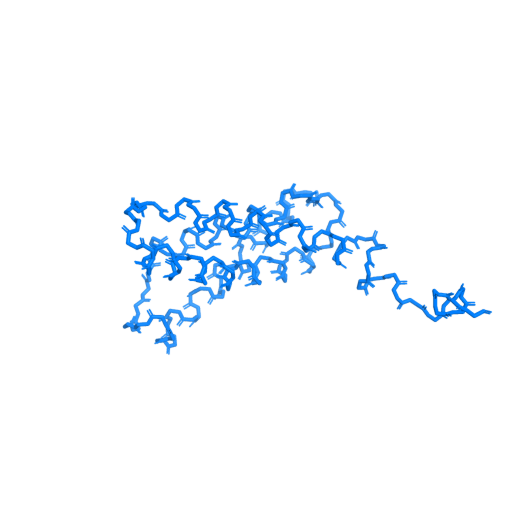 SER A 1 102 ? 1.556 -0.316 -13.293 1.00 88.50 102 SER A O 1
ATOM 725 N N . TYR A 1 103 ? 1.115 -2.427 -12.651 1.00 87.62 103 TYR A N 1
ATOM 726 C CA . TYR A 1 103 ? 2.236 -3.045 -13.357 1.00 87.62 103 TYR A CA 1
ATOM 727 C C . TYR A 1 103 ? 2.276 -2.718 -14.865 1.00 87.62 103 TYR A C 1
ATOM 729 O O . TYR A 1 103 ? 3.245 -2.089 -15.290 1.00 87.62 103 TYR A O 1
ATOM 737 N N . PRO A 1 104 ? 1.259 -3.035 -15.695 1.00 82.88 104 PRO A N 1
ATOM 738 C CA . PRO A 1 104 ? 1.294 -2.718 -17.128 1.00 82.88 104 PRO A CA 1
ATOM 739 C C . PRO A 1 104 ? 1.280 -1.209 -17.427 1.00 82.88 104 PRO A C 1
ATOM 741 O O . PRO A 1 104 ? 1.687 -0.788 -18.513 1.00 82.88 104 PRO A O 1
ATOM 744 N N . LEU A 1 105 ? 0.831 -0.379 -16.480 1.00 83.25 105 LEU A N 1
ATOM 745 C CA . LEU A 1 105 ? 0.817 1.076 -16.627 1.00 83.25 105 LEU A CA 1
ATOM 746 C C . LEU A 1 105 ? 2.206 1.683 -16.413 1.00 83.25 105 LEU A C 1
ATOM 748 O O . LEU A 1 105 ? 2.680 2.439 -17.260 1.00 83.25 105 LEU A O 1
ATOM 752 N N . PHE A 1 106 ? 2.861 1.345 -15.301 1.00 79.94 106 PHE A N 1
ATOM 753 C CA . PHE A 1 106 ? 4.082 2.009 -14.831 1.00 79.94 106 PHE A CA 1
ATOM 754 C C . PHE A 1 106 ? 5.359 1.171 -14.984 1.00 79.94 106 PHE A C 1
ATOM 756 O O . PHE A 1 106 ? 6.440 1.632 -14.602 1.00 79.94 106 PHE A O 1
ATOM 763 N N . ALA A 1 107 ? 5.272 -0.035 -15.550 1.00 78.12 107 ALA A N 1
ATOM 764 C CA . ALA A 1 107 ? 6.444 -0.784 -15.984 1.00 78.12 107 ALA A CA 1
ATOM 765 C C . ALA A 1 107 ? 7.277 0.037 -16.980 1.00 78.12 107 ALA A C 1
ATOM 767 O O . ALA A 1 107 ? 6.763 0.823 -17.778 1.00 78.12 107 ALA A O 1
ATOM 768 N N . ARG A 1 108 ? 8.596 -0.156 -16.961 1.00 66.44 108 ARG A N 1
ATOM 769 C CA . ARG A 1 108 ? 9.518 0.425 -17.939 1.00 66.44 108 ARG A CA 1
ATOM 770 C C . ARG A 1 108 ? 9.214 -0.142 -19.337 1.00 66.44 108 ARG A C 1
ATOM 772 O O . ARG A 1 108 ? 9.531 -1.293 -19.609 1.00 66.44 108 ARG A O 1
ATOM 779 N N . GLY A 1 109 ? 8.581 0.665 -20.195 1.00 65.62 109 GLY A N 1
ATOM 780 C CA . GLY A 1 109 ? 8.021 0.233 -21.489 1.00 65.62 109 GLY A CA 1
ATOM 781 C C . GLY A 1 109 ? 6.521 -0.104 -21.459 1.00 65.62 109 GLY A C 1
ATOM 782 O O . GLY A 1 109 ? 5.961 -0.468 -22.486 1.00 65.62 109 GLY A O 1
ATOM 783 N N . GLY A 1 110 ? 5.872 0.038 -20.300 1.00 68.31 110 GLY A N 1
ATOM 784 C CA . GLY A 1 110 ? 4.419 -0.018 -20.140 1.00 68.31 110 GLY A CA 1
ATOM 785 C C . GLY A 1 110 ? 3.724 1.214 -20.721 1.00 68.31 110 GLY A C 1
ATOM 786 O O . GLY A 1 110 ? 4.378 2.138 -21.201 1.00 68.31 110 GLY A O 1
ATOM 787 N N . ILE A 1 111 ? 2.393 1.247 -20.661 1.00 72.69 111 ILE A N 1
ATOM 788 C CA . ILE A 1 111 ? 1.562 2.225 -21.389 1.00 72.69 111 ILE A CA 1
ATOM 789 C C . ILE A 1 111 ? 1.993 3.676 -21.113 1.00 72.69 111 ILE A C 1
ATOM 791 O O . ILE A 1 111 ? 2.134 4.460 -22.046 1.00 72.69 111 ILE A O 1
ATOM 795 N N . VAL A 1 112 ? 2.288 4.037 -19.861 1.00 73.25 112 VAL A N 1
ATOM 796 C CA . VAL A 1 112 ? 2.649 5.423 -19.501 1.00 73.25 112 VAL A CA 1
ATOM 797 C C . VAL A 1 112 ? 3.999 5.850 -20.090 1.00 73.25 112 VAL A C 1
ATOM 799 O O . VAL A 1 112 ? 4.189 7.019 -20.410 1.00 73.25 112 VAL A O 1
ATOM 802 N N . TYR A 1 113 ? 4.934 4.914 -20.257 1.00 68.38 113 TYR A N 1
ATOM 803 C CA . TYR A 1 113 ? 6.281 5.186 -20.774 1.00 68.38 113 TYR A CA 1
ATOM 804 C C . TYR A 1 113 ? 6.463 4.792 -22.252 1.00 68.38 113 TYR A C 1
ATOM 806 O O . TYR A 1 113 ? 7.485 5.121 -22.850 1.00 68.38 113 TYR A O 1
ATOM 814 N N . GLY A 1 114 ? 5.505 4.055 -22.821 1.00 61.94 114 GLY A N 1
ATOM 815 C CA . GLY A 1 114 ? 5.523 3.510 -24.178 1.00 61.94 114 GLY A CA 1
ATOM 816 C C . GLY A 1 114 ? 4.648 4.271 -25.178 1.00 61.94 114 GLY A C 1
ATOM 817 O O . GLY A 1 114 ? 4.780 4.043 -26.381 1.00 61.94 114 GLY A O 1
ATOM 818 N N . VAL A 1 115 ? 3.785 5.193 -24.733 1.00 63.59 115 VAL A N 1
ATOM 819 C CA . VAL A 1 115 ? 3.056 6.112 -25.627 1.00 63.59 115 VAL A CA 1
ATOM 820 C C . VAL A 1 115 ? 4.016 7.207 -26.103 1.00 63.59 115 VAL A C 1
ATOM 822 O O . VAL A 1 115 ? 4.052 8.321 -25.593 1.00 63.59 115 VAL A O 1
ATOM 825 N N . ASN A 1 116 ? 4.822 6.858 -27.103 1.00 61.88 116 ASN A N 1
ATOM 826 C CA . ASN A 1 116 ? 5.652 7.779 -27.872 1.00 61.88 116 ASN A CA 1
ATOM 827 C C . ASN A 1 116 ? 4.996 7.989 -29.249 1.00 61.88 116 ASN A C 1
ATOM 829 O O . ASN A 1 116 ? 4.245 7.130 -29.710 1.00 61.88 116 ASN A O 1
ATOM 833 N N . GLY A 1 117 ? 5.300 9.087 -29.953 1.00 59.19 117 GLY A N 1
ATOM 834 C CA . GLY A 1 117 ? 4.728 9.370 -31.286 1.00 59.19 117 GLY A CA 1
ATOM 835 C C . GLY A 1 117 ? 4.938 8.254 -32.326 1.00 59.19 117 GLY A C 1
ATOM 836 O O . GLY A 1 117 ? 4.175 8.146 -33.279 1.00 59.19 117 GLY A O 1
ATOM 837 N N . GLN A 1 118 ? 5.919 7.373 -32.103 1.00 60.00 118 GLN A N 1
ATOM 838 C CA . GLN A 1 118 ? 6.167 6.174 -32.910 1.00 60.00 118 GLN A CA 1
ATOM 839 C C . GLN A 1 118 ? 5.113 5.072 -32.695 1.00 60.00 118 GLN A C 1
ATOM 841 O O . GLN A 1 118 ? 4.745 4.402 -33.650 1.00 60.00 118 GLN A O 1
ATOM 846 N N . SER A 1 119 ? 4.576 4.921 -31.481 1.00 58.94 119 SER A N 1
ATOM 847 C CA . SER A 1 119 ? 3.549 3.921 -31.146 1.00 58.94 119 SER A CA 1
ATOM 848 C C . SER A 1 119 ? 2.180 4.285 -31.733 1.00 58.94 119 SER A C 1
ATOM 850 O O . SER A 1 119 ? 1.398 3.408 -32.077 1.00 58.94 119 SER A O 1
ATOM 852 N N . ILE A 1 120 ? 1.905 5.585 -31.896 1.00 61.47 120 ILE A N 1
ATOM 853 C CA . ILE A 1 120 ? 0.700 6.094 -32.576 1.00 61.47 120 ILE A CA 1
ATOM 854 C C . ILE A 1 120 ? 0.827 5.929 -34.099 1.00 61.47 120 ILE A C 1
ATOM 856 O O . ILE A 1 120 ? -0.158 5.627 -34.764 1.00 61.47 120 ILE A O 1
ATOM 860 N N . GLY A 1 121 ? 2.039 6.066 -34.646 1.00 60.38 121 GLY A N 1
ATOM 861 C CA . GLY A 1 121 ? 2.322 5.844 -36.068 1.00 60.38 121 GLY A CA 1
ATOM 862 C C . GLY A 1 121 ? 2.293 4.379 -36.520 1.00 60.38 121 GLY A C 1
ATOM 863 O O . GLY A 1 121 ? 2.337 4.140 -37.715 1.00 60.38 121 GLY A O 1
ATOM 864 N N . GLN A 1 122 ? 2.223 3.409 -35.600 1.00 61.38 122 GLN A N 1
ATOM 865 C CA . GLN A 1 122 ? 2.019 1.986 -35.922 1.00 61.38 122 GLN A CA 1
ATOM 866 C C . GLN A 1 122 ? 0.541 1.558 -35.898 1.00 61.38 122 GLN A C 1
ATOM 868 O O . GLN A 1 122 ? 0.235 0.412 -36.221 1.00 61.38 122 GLN A O 1
ATOM 873 N N . LEU A 1 123 ? -0.365 2.447 -35.478 1.00 64.00 123 LEU A N 1
ATOM 874 C CA . LEU A 1 123 ? -1.814 2.205 -35.442 1.00 64.00 123 LEU A CA 1
ATOM 875 C C . LEU A 1 123 ? -2.535 2.668 -36.724 1.00 64.00 123 LEU A C 1
ATOM 877 O O . LEU A 1 123 ? -3.734 2.425 -36.855 1.00 64.00 123 LEU A O 1
ATOM 881 N N . TRP A 1 124 ? -1.813 3.319 -37.639 1.00 56.00 124 TRP A N 1
ATOM 882 C CA . TRP A 1 124 ? -2.254 3.773 -38.961 1.00 56.00 124 TRP A CA 1
ATOM 883 C C . TRP A 1 124 ? -1.336 3.188 -40.033 1.00 56.00 124 TRP A C 1
ATOM 885 O O . TRP A 1 124 ? -1.829 2.983 -41.163 1.00 56.00 124 TRP A O 1
#

Radius of gyration: 15.85 Å; Cα contacts (8 Å, |Δi|>4): 214; chains: 1; bounding box: 37×25×54 Å

Nearest PDB structures (foldseek):
  8qj4-assembly1_A  TM=9.392E-01  e=1.476E-03  Shewanella denitrificans OS217
  8qpf-assembly1_B  TM=8.862E-01  e=1.983E-03  Shewanella denitrificans
  6ej6-assembly1_A  TM=8.190E-01  e=1.060E-02  Candida albicans SC5314
  5aez-assembly1_A  TM=8.201E-01  e=1.425E-02  Candida albicans
  5aex-assembly3_J  TM=8.246E-01  e=2.984E-02  Saccharomyces cerevisiae

Solvent-accessible surface area (backbone atoms only — not comparable to full-atom values): 5996 Å² total; per-residue (Å²): 106,39,69,57,24,40,53,39,4,16,48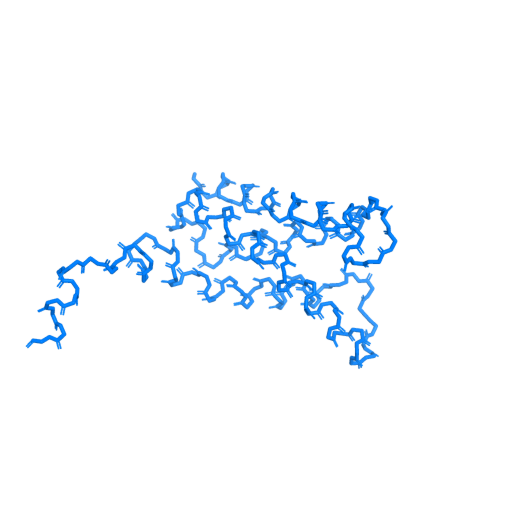,29,3,30,53,47,47,49,50,39,24,55,72,33,78,79,48,78,66,42,89,54,62,68,64,31,52,44,24,18,50,6,4,31,42,17,39,67,71,41,34,79,46,39,42,64,66,43,22,22,52,45,2,34,53,14,27,56,41,21,53,52,36,43,54,48,38,56,72,68,68,51,91,58,95,75,44,54,61,14,25,52,52,28,1,36,54,44,6,64,58,42,36,59,36,43,23,78,67,17,57,75,68,42,76,43,78,68,57,60,63,72,77,112

Secondary structure (DSSP, 8-state):
-HHHHHHHHHHHHHHHHHHHHHTTTTSSS---HHHHHHHHHHHHHHHTTSTTTB-HHHHHHHHHHHHHHHHHHHHHHHHTT---TT-HHIIIIIHHHHHHHHHHHHBTTSHHHH--HHHHTT--

Organism: NCBI:txid1464854

Mean predicted aligned error: 6.13 Å

pLDDT: mean 87.37, std 10.99, range [56.0, 97.0]